Protein AF-A0A936Z430-F1 (afdb_monomer)

Foldseek 3Di:
DDQDQAKKKKAKPFFKAFPPDPDGRDRMDIDRHPVVSQVVLVRIDDDAPMKIFIARVVVRDTPDIDHPVPDPPPPPPPPPPDDDDD

Organism: NCBI:txid1926872

Secondary structure (DSSP, 8-state):
-----S-EEEEESS--B-TT-SSTT-SEEEES-HHHHHHHHHHSB--TT-EEEEEETTTTEEEEEEETT--S---SSTTS------

Radius of gyration: 17.48 Å; Cα contacts (8 Å, |Δi|>4): 142; chains: 1; bounding box: 60×20×37 Å

Sequence (86 aa):
MQFANGDFRVESSHPISGALWPAPGAAEYAVSSRSVAIALAAKCFVPQGNEIRVVHVPSGEIVFRKGEGAAPAPEQQARQSQPASH

Structure (mmCIF, N/CA/C/O backbone):
data_AF-A0A936Z430-F1
#
_entry.id   AF-A0A936Z430-F1
#
loop_
_atom_site.group_PDB
_atom_site.id
_atom_site.type_symbol
_atom_site.label_atom_id
_atom_site.label_alt_id
_atom_site.label_comp_id
_atom_site.label_asym_id
_atom_site.label_entity_id
_atom_site.label_seq_id
_atom_site.pdbx_PDB_ins_code
_atom_site.Cartn_x
_atom_site.Cartn_y
_atom_site.Cartn_z
_atom_site.occupancy
_atom_site.B_iso_or_equiv
_atom_site.auth_seq_id
_atom_site.auth_comp_id
_atom_site.auth_asym_id
_atom_site.auth_atom_id
_atom_site.pdbx_PDB_model_num
ATOM 1 N N . MET A 1 1 ? -9.858 -13.559 -16.419 1.00 41.97 1 MET A N 1
ATOM 2 C CA . MET A 1 1 ? -9.207 -12.772 -15.348 1.00 41.97 1 MET A CA 1
ATOM 3 C C . MET A 1 1 ? -7.763 -12.564 -15.769 1.00 41.97 1 MET A C 1
ATOM 5 O O . MET A 1 1 ? -7.042 -13.545 -15.878 1.00 41.97 1 MET A O 1
ATOM 9 N N . GLN A 1 2 ? -7.379 -11.344 -16.139 1.00 49.72 2 GLN A N 1
ATOM 10 C CA . GLN A 1 2 ? -6.038 -11.065 -16.656 1.00 49.72 2 GLN A CA 1
ATOM 11 C C . GLN A 1 2 ? -5.070 -10.908 -15.476 1.00 49.72 2 GLN A C 1
ATOM 13 O O . GLN A 1 2 ? -5.289 -10.081 -14.592 1.00 49.72 2 GLN A O 1
ATOM 18 N N . PHE A 1 3 ? -4.034 -11.743 -15.417 1.00 51.03 3 PHE A N 1
ATOM 19 C CA . PHE A 1 3 ? -2.938 -11.575 -14.467 1.00 51.03 3 PHE A CA 1
ATOM 20 C C . PHE A 1 3 ? -1.996 -10.547 -15.079 1.00 51.03 3 PHE A C 1
ATOM 22 O O . PHE A 1 3 ? -1.233 -10.870 -15.987 1.00 51.03 3 PHE A O 1
ATOM 29 N N . ALA A 1 4 ? -2.130 -9.290 -14.667 1.00 59.03 4 ALA A N 1
ATOM 30 C CA . ALA A 1 4 ? -1.209 -8.252 -15.094 1.00 59.03 4 ALA A CA 1
ATOM 31 C C . ALA A 1 4 ? 0.228 -8.692 -14.749 1.00 59.03 4 ALA A C 1
ATOM 33 O O . ALA A 1 4 ? 0.496 -9.122 -13.627 1.00 59.03 4 ALA A O 1
ATOM 34 N N . ASN A 1 5 ? 1.112 -8.692 -15.743 1.00 67.50 5 ASN A N 1
ATOM 35 C CA . ASN A 1 5 ? 2.515 -9.063 -15.587 1.00 67.50 5 ASN A CA 1
ATOM 36 C C . ASN A 1 5 ? 3.291 -7.766 -15.341 1.00 67.50 5 ASN A C 1
ATOM 38 O O . ASN A 1 5 ? 3.254 -6.876 -16.191 1.00 67.50 5 ASN A O 1
ATOM 42 N N . GLY A 1 6 ? 3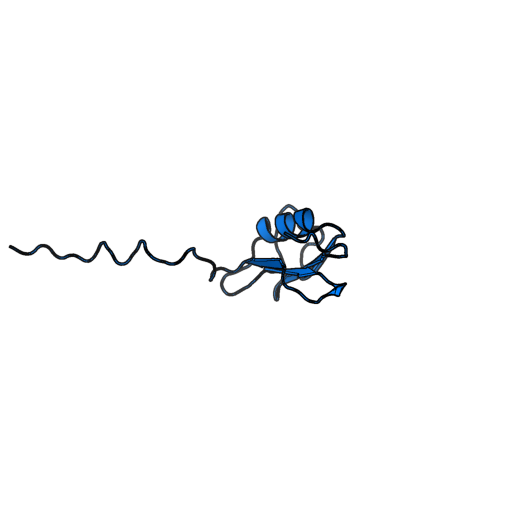.937 -7.632 -14.186 1.00 77.81 6 GLY A N 1
ATOM 43 C CA . GLY A 1 6 ? 4.581 -6.381 -13.801 1.00 77.81 6 GLY A CA 1
ATOM 44 C C . GLY A 1 6 ? 4.813 -6.262 -12.303 1.00 77.81 6 GLY A C 1
ATOM 45 O O . GLY A 1 6 ? 4.485 -7.163 -11.531 1.00 77.81 6 GLY A O 1
ATOM 46 N 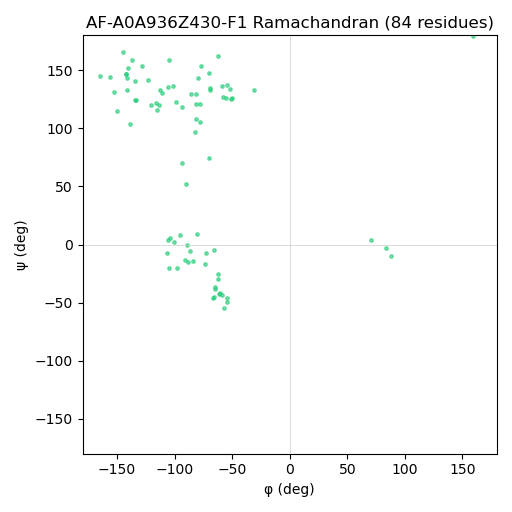N . ASP A 1 7 ? 5.401 -5.139 -11.904 1.00 90.75 7 ASP A N 1
ATOM 47 C CA . ASP A 1 7 ? 5.626 -4.834 -10.498 1.00 90.75 7 ASP A CA 1
ATOM 48 C C . ASP A 1 7 ? 4.345 -4.298 -9.837 1.00 90.75 7 ASP A C 1
ATOM 50 O O . ASP A 1 7 ? 3.547 -3.583 -10.455 1.00 90.75 7 ASP A O 1
ATOM 54 N N . PHE A 1 8 ? 4.130 -4.675 -8.582 1.00 91.69 8 PHE A N 1
ATOM 55 C CA . PHE A 1 8 ? 2.976 -4.309 -7.775 1.00 91.69 8 PHE A CA 1
ATOM 56 C C . PHE A 1 8 ? 3.449 -3.574 -6.532 1.00 91.69 8 PHE A C 1
ATOM 58 O O . PHE A 1 8 ? 4.162 -4.134 -5.700 1.00 91.69 8 PHE A O 1
ATOM 65 N N . ARG A 1 9 ? 2.994 -2.336 -6.369 1.00 91.88 9 ARG A N 1
ATOM 66 C CA . ARG A 1 9 ? 3.308 -1.509 -5.211 1.00 91.88 9 ARG A CA 1
ATOM 67 C C . ARG A 1 9 ? 2.162 -1.550 -4.219 1.00 91.88 9 ARG A C 1
ATOM 69 O O . ARG A 1 9 ? 1.029 -1.220 -4.551 1.00 91.88 9 ARG A O 1
ATOM 76 N N . VAL A 1 10 ? 2.456 -1.964 -2.998 1.00 90.50 10 VAL A N 1
ATOM 77 C CA . VAL A 1 10 ? 1.594 -1.745 -1.842 1.00 90.50 10 VAL A CA 1
ATOM 78 C C . VAL A 1 10 ? 1.853 -0.333 -1.343 1.00 90.50 10 VAL A C 1
ATOM 80 O O . VAL A 1 10 ? 3.007 0.022 -1.139 1.00 90.50 10 VAL A O 1
ATOM 83 N N . GLU A 1 11 ? 0.811 0.461 -1.143 1.00 89.44 11 GLU A N 1
ATOM 84 C CA . GLU A 1 11 ? 0.914 1.869 -0.752 1.00 89.44 11 GLU A CA 1
ATOM 85 C C . GLU A 1 11 ? -0.174 2.233 0.264 1.00 89.44 11 GLU A C 1
ATOM 87 O O . GLU A 1 11 ? -1.302 1.739 0.209 1.00 89.44 11 GLU A O 1
ATOM 92 N N . SER A 1 12 ? 0.176 3.094 1.214 1.00 84.50 12 SER A N 1
ATOM 93 C CA . SER A 1 12 ? -0.697 3.614 2.266 1.00 84.50 12 SER A CA 1
ATOM 94 C C . SER A 1 12 ? -0.367 5.079 2.514 1.00 84.50 12 SER A C 1
ATOM 96 O O . SER A 1 12 ? 0.788 5.484 2.448 1.00 84.50 12 SER A O 1
ATOM 98 N N . SER A 1 13 ? -1.368 5.888 2.855 1.00 79.50 13 SER A N 1
ATOM 99 C CA . SER A 1 13 ? -1.149 7.298 3.222 1.00 79.50 13 SER A CA 1
ATOM 100 C C . SER A 1 13 ? -0.503 7.475 4.602 1.00 79.50 13 SER A C 1
ATOM 102 O O . SER A 1 13 ? -0.171 8.592 4.984 1.00 79.50 13 SER A O 1
ATOM 104 N N . HIS A 1 14 ? -0.348 6.386 5.356 1.00 77.12 14 HIS A N 1
ATOM 105 C CA . HIS A 1 14 ? 0.191 6.371 6.713 1.00 77.12 14 HIS A CA 1
ATOM 106 C C . HIS A 1 14 ? 1.173 5.211 6.906 1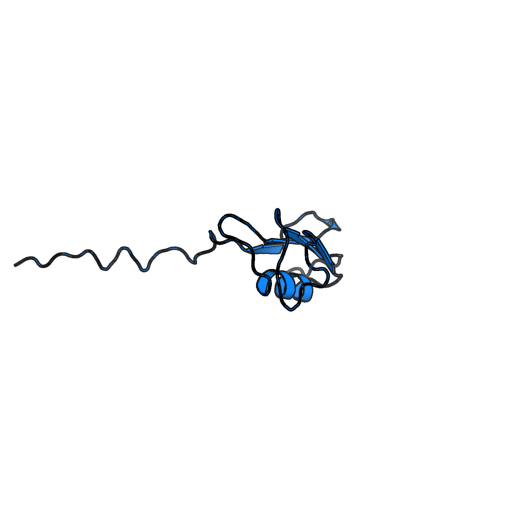.00 77.12 14 HIS A C 1
ATOM 108 O O . HIS A 1 14 ? 1.085 4.222 6.167 1.00 77.12 14 HIS A O 1
ATOM 114 N N . PRO A 1 15 ? 2.063 5.297 7.916 1.00 75.12 15 PRO A N 1
ATOM 115 C CA . PRO A 1 15 ? 2.993 4.226 8.247 1.00 75.12 15 PRO A CA 1
ATOM 116 C C . PRO A 1 15 ? 2.265 2.894 8.397 1.00 75.12 15 PRO A C 1
ATOM 118 O O . PRO A 1 15 ? 1.301 2.779 9.160 1.00 75.12 15 PRO A O 1
ATOM 121 N N . ILE A 1 16 ? 2.721 1.892 7.652 1.00 76.81 16 ILE A N 1
ATOM 122 C CA . ILE A 1 16 ? 2.127 0.563 7.692 1.00 76.81 16 ILE A CA 1
ATOM 123 C C . ILE A 1 16 ? 2.760 -0.220 8.846 1.00 76.81 16 ILE A C 1
ATOM 125 O O . ILE A 1 16 ? 3.984 -0.312 8.957 1.00 76.81 16 ILE A O 1
ATOM 129 N N . SER A 1 17 ? 1.911 -0.815 9.686 1.00 69.75 17 SER A N 1
ATOM 130 C CA . SER A 1 17 ? 2.326 -1.725 10.755 1.00 69.75 17 SER A CA 1
ATOM 131 C C . SER A 1 17 ? 1.823 -3.130 10.448 1.00 69.75 17 SER A C 1
ATOM 133 O O . SER A 1 17 ? 0.622 -3.361 10.331 1.00 69.75 17 SER A O 1
ATOM 135 N N . GLY A 1 18 ? 2.723 -4.102 10.319 1.00 70.69 18 GLY A N 1
ATOM 136 C CA . GLY A 1 18 ? 2.342 -5.485 10.044 1.00 70.69 18 GLY A CA 1
ATOM 137 C C . GLY A 1 18 ? 3.481 -6.457 10.307 1.00 70.69 18 GLY A C 1
ATOM 138 O O . GLY A 1 18 ? 4.636 -6.144 10.049 1.00 70.69 18 GLY A O 1
ATOM 139 N N . ALA A 1 1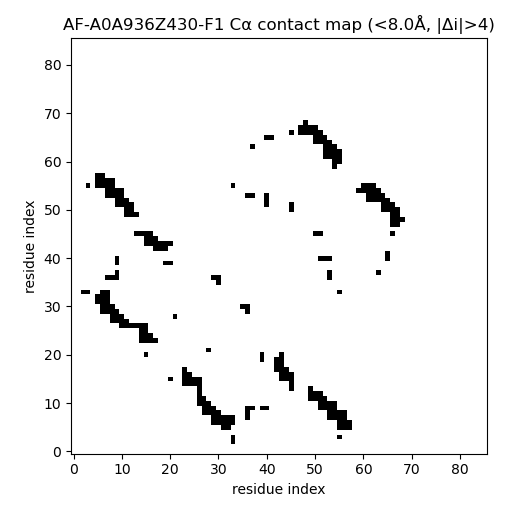9 ? 3.151 -7.658 10.785 1.00 70.50 19 ALA A N 1
ATOM 140 C CA . ALA A 1 19 ? 4.142 -8.692 11.103 1.00 70.50 19 ALA A CA 1
ATOM 141 C C . ALA A 1 19 ? 4.958 -9.159 9.883 1.00 70.50 19 ALA A C 1
ATOM 143 O O . ALA A 1 19 ? 6.072 -9.643 10.034 1.00 70.50 19 ALA A O 1
ATOM 144 N N . LEU A 1 20 ? 4.393 -9.024 8.681 1.00 72.62 20 LEU A N 1
ATOM 145 C CA . LEU A 1 20 ? 5.048 -9.359 7.414 1.00 72.62 20 LEU A CA 1
ATOM 146 C C . LEU A 1 20 ? 5.517 -8.114 6.654 1.00 72.62 20 LEU A C 1
ATOM 148 O O . LEU A 1 20 ? 5.937 -8.230 5.507 1.00 72.62 20 LEU A O 1
ATOM 152 N N . TRP A 1 21 ? 5.397 -6.925 7.254 1.00 79.56 21 TRP A N 1
ATOM 153 C CA . TRP A 1 21 ? 5.795 -5.692 6.597 1.00 79.56 21 TRP A CA 1
ATOM 154 C C . TRP A 1 21 ? 7.325 -5.556 6.655 1.00 79.56 21 TRP A C 1
ATOM 156 O O . TRP A 1 21 ? 7.894 -5.556 7.747 1.00 79.56 21 TRP A O 1
ATOM 166 N N . PRO A 1 22 ? 8.008 -5.466 5.503 1.00 73.00 22 PRO A N 1
ATOM 167 C CA . PRO A 1 22 ? 9.462 -5.613 5.426 1.00 73.00 22 PRO A CA 1
ATOM 168 C C . PRO A 1 22 ? 10.237 -4.410 5.973 1.00 73.00 22 PRO A C 1
ATOM 170 O O . PRO A 1 22 ? 11.426 -4.536 6.254 1.00 73.00 22 PRO A O 1
ATOM 173 N N . ALA A 1 23 ? 9.587 -3.254 6.133 1.00 72.00 23 ALA A N 1
ATOM 174 C CA . ALA A 1 23 ? 10.218 -2.041 6.637 1.00 72.00 23 ALA A CA 1
ATOM 175 C C . ALA A 1 23 ? 9.277 -1.310 7.613 1.00 72.00 23 ALA A C 1
ATOM 177 O O . ALA A 1 23 ? 8.327 -0.662 7.167 1.00 72.00 23 ALA A O 1
ATOM 178 N N . PRO A 1 24 ? 9.500 -1.391 8.939 1.00 66.56 24 PRO A N 1
ATOM 179 C CA . PRO A 1 24 ? 8.668 -0.682 9.905 1.00 66.56 24 PRO A CA 1
ATOM 180 C C . PRO A 1 24 ? 8.691 0.822 9.612 1.00 66.56 24 PRO A C 1
ATOM 182 O O . PRO A 1 24 ? 9.753 1.422 9.476 1.00 66.56 24 PRO A O 1
ATOM 185 N N . GLY A 1 25 ? 7.509 1.424 9.477 1.00 67.06 25 GLY A N 1
ATOM 186 C CA . GLY A 1 25 ? 7.369 2.841 9.144 1.00 67.06 25 GLY A CA 1
ATOM 187 C C . GLY A 1 25 ? 7.342 3.165 7.645 1.00 67.06 25 GLY A C 1
ATOM 188 O O . GLY A 1 25 ? 6.993 4.291 7.295 1.00 67.06 25 GLY A O 1
ATOM 189 N N . ALA A 1 26 ? 7.637 2.212 6.754 1.00 78.00 26 ALA A N 1
ATOM 190 C CA . ALA A 1 26 ? 7.486 2.434 5.318 1.00 78.00 26 ALA A CA 1
ATOM 191 C C . ALA A 1 26 ? 6.003 2.532 4.935 1.00 78.00 26 ALA A C 1
ATOM 193 O O . ALA A 1 26 ? 5.177 1.725 5.371 1.00 78.00 26 ALA A O 1
ATOM 194 N N . ALA A 1 27 ? 5.682 3.524 4.110 1.00 81.00 27 ALA A N 1
ATOM 195 C CA . ALA A 1 27 ? 4.346 3.748 3.566 1.00 81.00 27 ALA A CA 1
ATOM 196 C C . ALA A 1 27 ? 4.112 2.985 2.250 1.00 81.00 27 ALA A C 1
ATOM 198 O O . ALA A 1 27 ? 2.968 2.819 1.831 1.00 81.00 27 ALA A O 1
ATOM 199 N N . GLU A 1 28 ? 5.183 2.496 1.615 1.00 87.12 28 GLU A N 1
ATOM 200 C CA . GLU A 1 28 ? 5.122 1.762 0.355 1.00 87.12 28 GLU A CA 1
ATOM 201 C C . GLU A 1 28 ? 6.100 0.581 0.297 1.00 87.12 28 GLU A C 1
ATOM 203 O O . GLU A 1 28 ? 7.156 0.596 0.934 1.00 87.12 28 GLU A O 1
ATOM 208 N N . TYR A 1 29 ? 5.745 -0.448 -0.475 1.00 88.31 29 TYR A N 1
ATOM 209 C CA . TYR A 1 29 ? 6.613 -1.585 -0.773 1.00 88.31 29 TYR A CA 1
ATOM 210 C C . TYR A 1 29 ? 6.261 -2.226 -2.120 1.00 88.31 29 TYR A C 1
ATOM 212 O O . TYR A 1 29 ? 5.098 -2.521 -2.385 1.00 88.31 29 TYR A O 1
ATOM 220 N N . ALA A 1 30 ? 7.266 -2.457 -2.960 1.00 89.06 30 ALA A N 1
ATOM 221 C CA . ALA A 1 30 ? 7.129 -3.001 -4.309 1.00 89.06 30 ALA A CA 1
ATOM 222 C C . ALA A 1 30 ? 7.481 -4.498 -4.359 1.00 89.06 30 ALA A C 1
ATOM 224 O O . ALA A 1 30 ? 8.471 -4.927 -3.766 1.00 89.06 30 ALA A O 1
ATOM 225 N N . VAL A 1 31 ? 6.669 -5.293 -5.062 1.00 89.00 31 VAL A N 1
ATOM 226 C CA . VAL A 1 31 ? 6.886 -6.728 -5.295 1.00 89.00 31 VAL A CA 1
ATOM 227 C C . VAL A 1 31 ? 6.465 -7.134 -6.703 1.00 89.00 31 VAL A C 1
ATOM 229 O O . VAL A 1 31 ? 5.443 -6.697 -7.220 1.00 89.00 31 VAL A O 1
ATOM 232 N N . SER A 1 32 ? 7.163 -8.098 -7.294 1.00 88.75 32 SER A N 1
ATOM 233 C CA . SER A 1 32 ? 6.889 -8.553 -8.666 1.00 88.75 32 SER A CA 1
ATOM 234 C C . SER A 1 32 ? 5.712 -9.536 -8.796 1.00 88.75 32 SER A C 1
ATOM 236 O O . SER A 1 32 ? 5.521 -10.138 -9.849 1.00 88.75 32 SER A O 1
ATOM 238 N N . SER A 1 33 ? 4.929 -9.757 -7.731 1.00 89.62 33 SER A N 1
ATOM 239 C CA . SER A 1 33 ? 3.804 -10.701 -7.731 1.00 89.62 33 SER A CA 1
ATOM 240 C C . SER A 1 33 ? 2.551 -10.113 -7.09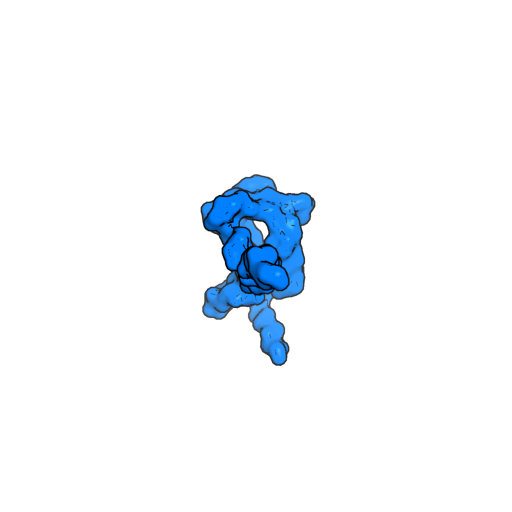5 1.00 89.62 33 SER A C 1
ATOM 242 O O . SER A 1 33 ? 2.544 -9.737 -5.920 1.00 89.62 33 SER A O 1
ATOM 244 N N . ARG A 1 34 ? 1.449 -10.130 -7.857 1.00 89.00 34 ARG A N 1
ATOM 245 C CA . ARG A 1 34 ? 0.134 -9.640 -7.426 1.00 89.00 34 ARG A CA 1
ATOM 246 C C . ARG A 1 34 ? -0.332 -10.298 -6.133 1.00 89.00 34 ARG A C 1
ATOM 248 O O . ARG A 1 34 ? -0.765 -9.616 -5.211 1.00 89.00 34 ARG A O 1
ATOM 255 N N . SER A 1 35 ? -0.260 -11.626 -6.067 1.00 90.50 35 SER A N 1
ATOM 256 C CA . SER A 1 35 ? -0.766 -12.389 -4.921 1.00 90.50 35 SER A CA 1
ATOM 257 C C . SER A 1 35 ? 0.022 -12.079 -3.651 1.00 90.50 35 SER A C 1
ATOM 259 O O . SER A 1 35 ? -0.566 -11.970 -2.578 1.00 90.50 35 SER A O 1
ATOM 261 N N . VAL A 1 36 ? 1.336 -11.874 -3.780 1.00 89.44 36 VAL A N 1
ATOM 262 C CA . VAL A 1 36 ? 2.206 -11.471 -2.668 1.00 89.44 36 VAL A CA 1
ATOM 263 C C . VAL A 1 36 ? 1.853 -10.057 -2.206 1.00 89.44 36 VAL A C 1
ATOM 265 O O . VAL A 1 36 ? 1.652 -9.849 -1.012 1.00 89.44 36 VAL A O 1
ATOM 268 N N . ALA A 1 37 ? 1.681 -9.112 -3.136 1.00 90.25 37 ALA A N 1
ATOM 269 C CA . ALA A 1 37 ? 1.292 -7.735 -2.824 1.00 90.25 37 ALA A CA 1
ATOM 270 C C . ALA A 1 37 ? -0.057 -7.663 -2.089 1.00 90.25 37 ALA A C 1
ATOM 272 O O . ALA A 1 37 ? -0.195 -6.960 -1.089 1.00 90.25 37 ALA A O 1
ATOM 273 N N . ILE A 1 38 ? -1.045 -8.438 -2.549 1.00 90.62 38 ILE A N 1
ATOM 274 C CA . ILE A 1 38 ? -2.366 -8.528 -1.915 1.00 90.62 38 ILE A CA 1
ATOM 275 C C . ILE A 1 38 ? -2.258 -9.152 -0.525 1.00 90.62 38 ILE A C 1
ATOM 277 O O . ILE A 1 38 ? -2.849 -8.627 0.413 1.00 90.62 38 ILE A O 1
ATOM 281 N N . ALA A 1 39 ? -1.504 -10.242 -0.364 1.00 90.19 39 ALA A N 1
ATOM 282 C CA . ALA A 1 39 ? -1.325 -10.881 0.937 1.00 90.19 39 ALA A CA 1
ATOM 283 C C . ALA A 1 39 ? -0.657 -9.934 1.949 1.00 90.19 39 ALA A C 1
ATOM 285 O O . ALA A 1 39 ? -1.119 -9.833 3.086 1.00 90.19 39 ALA A O 1
ATOM 286 N N . LEU A 1 40 ? 0.369 -9.188 1.521 1.00 88.12 40 LEU A N 1
ATOM 287 C CA . LEU A 1 40 ? 1.009 -8.129 2.306 1.00 88.12 40 LEU A CA 1
ATOM 288 C C . LEU A 1 40 ? -0.007 -7.065 2.729 1.00 88.12 40 LEU A C 1
ATOM 290 O O . LEU A 1 40 ? -0.184 -6.822 3.924 1.00 88.12 40 LEU A O 1
ATOM 294 N N . ALA A 1 41 ? -0.729 -6.485 1.769 1.00 88.38 41 ALA A N 1
ATOM 295 C CA . ALA A 1 41 ? -1.724 -5.453 2.041 1.00 88.38 41 ALA A CA 1
ATOM 296 C C . ALA A 1 41 ? -2.845 -5.956 2.967 1.00 88.38 41 ALA A C 1
ATOM 298 O O . ALA A 1 41 ? -3.255 -5.272 3.907 1.00 88.38 41 ALA A O 1
ATOM 299 N N . ALA A 1 42 ? -3.319 -7.183 2.753 1.00 87.06 42 ALA A N 1
ATOM 300 C CA . ALA A 1 42 ? -4.343 -7.821 3.568 1.00 87.06 42 ALA A CA 1
ATOM 301 C C . ALA A 1 42 ? -3.862 -8.072 5.003 1.00 87.06 42 ALA A C 1
ATOM 303 O O . ALA A 1 42 ? -4.633 -7.853 5.937 1.00 87.06 42 ALA A O 1
ATOM 304 N N . LYS A 1 43 ? -2.595 -8.456 5.196 1.00 84.75 43 LYS A N 1
ATOM 305 C CA . LYS A 1 43 ? -2.046 -8.797 6.515 1.00 84.75 43 LYS A CA 1
ATOM 306 C C . LYS A 1 43 ? -1.564 -7.595 7.332 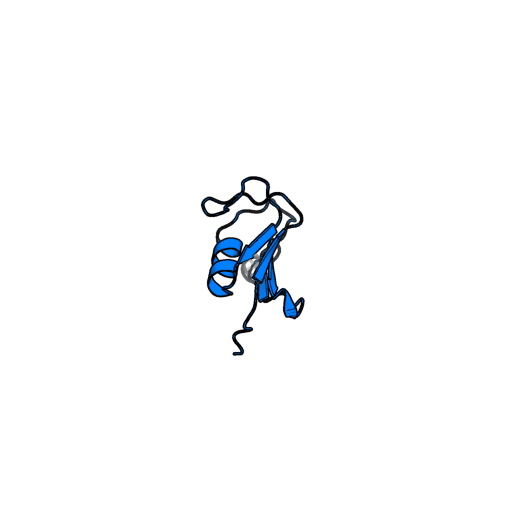1.00 84.75 43 LYS A C 1
ATOM 308 O O . LYS A 1 43 ? -1.348 -7.737 8.532 1.00 84.75 43 LYS A O 1
ATOM 313 N N . CYS A 1 44 ? -1.414 -6.427 6.717 1.00 80.44 44 CYS A N 1
ATOM 314 C CA . CYS A 1 44 ? -1.033 -5.208 7.427 1.00 80.44 44 CYS A CA 1
ATOM 315 C C . CYS A 1 44 ? -2.198 -4.582 8.199 1.00 80.44 44 CYS A C 1
ATOM 317 O O . CYS A 1 44 ? -3.351 -4.723 7.810 1.00 80.44 44 CYS A O 1
ATOM 319 N N . PHE A 1 45 ? -1.917 -3.849 9.266 1.00 75.88 45 PHE A N 1
ATOM 320 C CA . PHE A 1 45 ? -2.902 -3.044 9.977 1.00 75.88 45 PHE A CA 1
ATOM 321 C C . PHE A 1 45 ? -2.674 -1.565 9.655 1.00 75.88 45 PHE A C 1
ATOM 323 O O . PHE A 1 45 ? -1.536 -1.093 9.643 1.00 75.88 45 PHE A O 1
ATOM 330 N N . VAL A 1 46 ? -3.760 -0.845 9.377 1.00 77.00 46 VAL A N 1
ATOM 331 C CA . VAL A 1 46 ? -3.756 0.610 9.198 1.00 77.00 46 VAL A CA 1
ATOM 332 C C . VAL A 1 46 ? -4.747 1.222 10.196 1.00 77.00 46 VAL A C 1
ATOM 334 O O . VAL A 1 46 ? -5.776 0.596 10.445 1.00 77.00 46 VAL A O 1
ATOM 337 N N . PRO A 1 47 ? -4.447 2.390 10.799 1.00 74.25 47 PRO A N 1
ATOM 338 C CA . PRO A 1 47 ? -5.358 3.050 11.738 1.00 74.25 47 PRO A CA 1
ATOM 339 C C . PRO A 1 47 ? -6.693 3.448 11.089 1.00 74.25 47 PRO A C 1
ATOM 341 O O . PRO A 1 47 ? -6.764 3.592 9.867 1.00 74.25 47 PRO A O 1
ATOM 344 N N . GLN A 1 48 ? -7.714 3.715 11.910 1.00 72.38 48 GLN A N 1
ATOM 345 C CA . GLN A 1 48 ? -9.037 4.133 11.429 1.00 72.38 48 GLN A CA 1
ATOM 346 C C . GLN A 1 48 ? -8.958 5.363 10.520 1.00 72.38 48 GLN A C 1
ATOM 348 O O . GLN A 1 48 ? -8.234 6.317 10.803 1.00 72.38 48 GLN A O 1
ATOM 353 N N . GLY A 1 49 ? -9.713 5.331 9.419 1.00 72.06 49 GLY A N 1
ATOM 354 C CA . GLY A 1 49 ? -9.703 6.377 8.389 1.00 72.06 49 GLY A CA 1
ATOM 355 C C . GLY A 1 49 ? -8.587 6.244 7.349 1.00 72.06 49 GLY A C 1
ATOM 356 O O . GLY A 1 49 ? -8.568 7.012 6.390 1.00 72.06 49 GLY A O 1
ATOM 357 N N . ASN A 1 50 ? -7.703 5.251 7.487 1.00 77.38 50 ASN A N 1
ATOM 358 C CA . ASN A 1 50 ? -6.605 5.024 6.555 1.00 77.38 50 ASN A CA 1
ATOM 359 C C . ASN A 1 50 ? -6.865 3.842 5.634 1.00 77.38 50 ASN A C 1
ATOM 361 O O . ASN A 1 50 ? -7.668 2.947 5.912 1.00 77.38 50 ASN A O 1
ATOM 365 N N . GLU A 1 51 ? -6.154 3.846 4.513 1.00 86.19 51 GLU A N 1
ATOM 366 C CA . GLU A 1 51 ? -6.316 2.843 3.478 1.00 86.19 51 GLU A CA 1
ATOM 367 C C . GLU A 1 51 ? -4.966 2.344 3.002 1.00 86.19 51 GLU A C 1
ATOM 369 O O . GLU A 1 51 ? -4.032 3.121 2.812 1.00 86.19 51 GLU A O 1
ATOM 374 N N . ILE A 1 52 ? -4.909 1.041 2.759 1.00 88.94 52 ILE A N 1
ATOM 375 C CA . ILE A 1 52 ? -3.810 0.374 2.084 1.00 88.94 52 ILE A CA 1
ATOM 376 C C . ILE A 1 52 ? -4.306 -0.137 0.736 1.00 88.94 52 ILE A C 1
ATOM 378 O O . ILE A 1 52 ? -5.389 -0.722 0.620 1.00 88.94 52 ILE A O 1
ATOM 382 N N . ARG A 1 53 ? -3.535 0.125 -0.310 1.00 92.38 53 ARG A N 1
ATOM 383 C CA . ARG A 1 53 ? -3.878 -0.170 -1.698 1.00 92.38 53 ARG A CA 1
ATOM 384 C C . ARG A 1 53 ? -2.744 -0.952 -2.338 1.00 92.38 53 ARG A C 1
ATOM 386 O O . ARG A 1 53 ? -1.600 -0.858 -1.911 1.00 92.38 53 ARG A O 1
ATOM 393 N N . VAL A 1 54 ? -3.075 -1.742 -3.347 1.00 92.94 54 VAL A N 1
ATOM 394 C CA . VAL A 1 54 ? -2.099 -2.391 -4.219 1.00 92.94 54 VAL A CA 1
ATOM 395 C C . VAL A 1 54 ? -2.294 -1.836 -5.612 1.00 92.94 54 VAL A C 1
ATOM 397 O O . VAL A 1 54 ? -3.382 -1.966 -6.171 1.00 92.94 54 VAL A O 1
ATOM 400 N N . VAL A 1 55 ? -1.240 -1.254 -6.164 1.00 93.31 55 VAL A N 1
ATOM 401 C CA . VAL A 1 55 ? -1.212 -0.645 -7.487 1.00 93.31 55 VAL A CA 1
ATOM 402 C C . VAL A 1 55 ? -0.337 -1.477 -8.409 1.00 93.31 55 VAL A C 1
ATOM 404 O O . VAL A 1 55 ? 0.793 -1.820 -8.071 1.00 93.31 55 VAL A O 1
ATOM 407 N N . HIS A 1 56 ? -0.846 -1.807 -9.590 1.00 92.75 56 HIS A N 1
ATOM 408 C CA . HIS A 1 56 ? -0.045 -2.375 -10.664 1.00 92.75 56 HIS A CA 1
ATOM 409 C C . HIS A 1 56 ? 0.743 -1.251 -11.346 1.00 92.75 56 HIS A C 1
ATOM 411 O O . HIS A 1 56 ? 0.177 -0.459 -12.105 1.00 92.75 56 HIS A O 1
ATOM 417 N N . VAL A 1 57 ? 2.047 -1.191 -11.072 1.00 91.88 57 VAL A N 1
ATOM 418 C CA . VAL A 1 57 ? 2.931 -0.059 -11.396 1.00 91.88 57 VAL A CA 1
ATOM 419 C C . VAL A 1 57 ? 2.902 0.331 -12.881 1.00 91.88 57 VAL A C 1
ATOM 421 O O . VAL A 1 57 ? 2.738 1.517 -13.154 1.00 91.88 57 VAL A O 1
ATOM 424 N N . PRO A 1 58 ? 2.979 -0.603 -13.853 1.00 89.31 58 PRO A N 1
ATOM 425 C CA . PRO A 1 58 ? 2.950 -0.250 -15.275 1.00 89.31 58 PRO A CA 1
ATOM 426 C C . PRO A 1 58 ? 1.654 0.428 -15.736 1.00 89.31 58 PRO A C 1
ATOM 428 O O . PRO A 1 58 ? 1.673 1.201 -16.686 1.00 89.31 58 PRO A O 1
ATOM 431 N N . SER A 1 59 ? 0.524 0.112 -15.098 1.00 88.31 59 SER A N 1
ATOM 432 C CA . SER A 1 59 ? -0.802 0.604 -15.513 1.00 88.31 59 SER A CA 1
ATOM 433 C C . SER A 1 59 ? -1.368 1.709 -14.623 1.00 88.31 59 SER A C 1
ATOM 435 O O . SER A 1 59 ? -2.306 2.389 -15.022 1.00 88.31 59 SER A O 1
ATOM 437 N N . GLY A 1 60 ? -0.870 1.832 -13.391 1.00 88.75 60 GLY A N 1
ATOM 438 C CA . GLY A 1 60 ? -1.498 2.634 -12.340 1.00 88.75 60 GLY A CA 1
ATOM 439 C C . GLY A 1 60 ? -2.815 2.061 -11.791 1.00 88.75 60 GLY A C 1
ATOM 440 O O . GLY A 1 60 ? -3.452 2.704 -10.961 1.00 88.75 60 GLY A O 1
ATOM 441 N N . GLU A 1 61 ? -3.248 0.870 -12.220 1.00 90.88 61 GLU A N 1
ATOM 442 C CA . GLU A 1 61 ? -4.497 0.254 -11.760 1.00 90.88 61 GLU A CA 1
ATOM 443 C C . GLU A 1 61 ? -4.409 -0.193 -10.295 1.00 90.88 61 GLU A C 1
ATOM 445 O O . GLU A 1 61 ? -3.472 -0.891 -9.901 1.00 90.88 61 GLU A O 1
ATOM 450 N N . ILE A 1 62 ? -5.426 0.140 -9.494 1.00 91.38 62 ILE A N 1
ATOM 451 C CA . ILE A 1 62 ? -5.577 -0.376 -8.130 1.00 91.38 62 ILE A CA 1
ATOM 452 C C . ILE A 1 62 ? -6.205 -1.770 -8.197 1.00 91.38 62 ILE A C 1
ATOM 454 O O . ILE A 1 62 ? -7.399 -1.920 -8.449 1.00 91.38 62 ILE A O 1
ATOM 458 N N . VAL A 1 63 ? -5.411 -2.799 -7.912 1.00 91.19 63 VAL A N 1
ATOM 459 C CA . VAL A 1 63 ? -5.850 -4.204 -7.955 1.00 91.19 63 VAL A CA 1
ATOM 460 C C . VAL A 1 63 ? -6.397 -4.712 -6.621 1.00 91.19 63 VAL A C 1
ATOM 462 O O . VAL A 1 63 ? -6.989 -5.792 -6.578 1.00 91.19 63 VAL A O 1
ATOM 465 N N . PHE A 1 64 ? -6.167 -3.968 -5.536 1.00 90.94 64 PHE A N 1
ATOM 466 C CA . PHE A 1 64 ? -6.706 -4.233 -4.204 1.00 90.94 64 PHE A CA 1
ATOM 467 C C . PHE A 1 64 ? -6.750 -2.946 -3.383 1.00 90.94 64 PHE A C 1
ATOM 469 O O . PHE A 1 64 ? -5.849 -2.115 -3.464 1.00 90.94 64 PHE A O 1
ATOM 476 N N . ARG A 1 65 ? -7.783 -2.801 -2.554 1.00 89.38 65 ARG A N 1
ATOM 477 C CA . ARG A 1 65 ? -7.955 -1.687 -1.622 1.00 89.38 65 ARG A CA 1
ATOM 478 C C . ARG A 1 65 ? -8.549 -2.222 -0.330 1.00 89.38 65 ARG A C 1
ATOM 480 O O . ARG A 1 65 ? -9.528 -2.962 -0.364 1.00 89.38 65 ARG A O 1
ATOM 487 N N . LYS A 1 66 ? -7.976 -1.814 0.797 1.00 84.94 66 LYS A N 1
ATOM 488 C CA . LYS A 1 66 ? -8.483 -2.103 2.134 1.00 84.94 66 LYS A CA 1
ATOM 489 C C . LYS A 1 66 ? -8.472 -0.827 2.962 1.00 84.94 66 LYS A C 1
ATOM 491 O O . LYS A 1 66 ? -7.425 -0.215 3.132 1.00 84.94 66 LYS A O 1
ATOM 496 N N . GLY A 1 67 ? -9.628 -0.471 3.500 1.00 78.12 67 GLY A N 1
ATOM 497 C CA . GLY A 1 67 ? -9.809 0.571 4.507 1.00 78.12 67 GLY A CA 1
ATOM 498 C C . GLY A 1 67 ? -10.917 0.153 5.467 1.00 78.12 67 GLY A C 1
ATOM 499 O O . GLY A 1 67 ? -11.688 -0.751 5.148 1.00 78.12 67 GLY A O 1
ATOM 500 N N . GLU A 1 68 ? -11.038 0.816 6.615 1.00 61.53 68 GLU A N 1
ATOM 501 C CA . GLU A 1 68 ? -12.141 0.564 7.566 1.00 61.53 68 GLU A CA 1
ATOM 502 C C . GLU A 1 68 ? -13.534 0.947 7.019 1.00 61.53 68 GLU A C 1
ATOM 504 O O . GLU A 1 68 ? -14.547 0.637 7.632 1.00 61.53 68 GLU A O 1
ATOM 509 N N . GLY A 1 69 ? -13.604 1.540 5.821 1.00 50.38 69 GLY A N 1
ATOM 510 C CA . GLY A 1 69 ? -14.842 1.717 5.053 1.00 50.38 69 GLY A CA 1
ATOM 511 C C . GLY A 1 69 ? -15.227 0.528 4.162 1.00 50.38 69 GLY A C 1
ATOM 512 O O . GLY A 1 69 ? -16.308 0.536 3.584 1.00 50.38 69 GLY A O 1
ATOM 513 N N . ALA A 1 70 ? -14.384 -0.504 4.053 1.00 45.62 70 ALA A N 1
ATOM 514 C CA . ALA A 1 70 ? -14.744 -1.780 3.436 1.00 45.62 70 ALA A CA 1
ATOM 515 C C . ALA A 1 70 ? -15.309 -2.734 4.499 1.00 45.62 70 ALA A C 1
ATOM 517 O O . ALA A 1 70 ? -14.867 -3.873 4.645 1.00 45.62 70 ALA A O 1
ATOM 518 N N . ALA A 1 71 ? -16.302 -2.262 5.255 1.00 40.28 71 ALA A N 1
ATOM 519 C CA . ALA A 1 71 ? -17.301 -3.183 5.761 1.00 40.28 71 ALA A CA 1
ATOM 520 C C . ALA A 1 71 ? -17.952 -3.852 4.529 1.00 40.28 71 ALA A C 1
ATOM 522 O O . ALA A 1 71 ? -18.270 -3.140 3.568 1.00 40.28 71 ALA A O 1
ATOM 523 N N . PRO A 1 72 ? -18.196 -5.178 4.501 1.00 43.47 72 PRO A N 1
ATOM 524 C CA . PRO A 1 72 ? -19.324 -5.649 3.701 1.00 43.47 72 PRO A CA 1
ATOM 525 C C . PRO A 1 72 ? -20.524 -4.805 4.150 1.00 43.47 72 PRO A C 1
ATOM 527 O O . PRO A 1 72 ? -20.645 -4.550 5.348 1.00 43.47 72 PRO A O 1
ATOM 530 N N . ALA A 1 73 ? -21.315 -4.278 3.211 1.00 42.62 73 ALA A N 1
ATOM 531 C CA . ALA A 1 73 ? -22.432 -3.371 3.479 1.00 42.62 73 ALA A CA 1
ATOM 532 C C . ALA A 1 73 ? -23.106 -3.652 4.842 1.00 42.62 73 ALA A C 1
ATOM 534 O O . ALA A 1 73 ? -23.375 -4.821 5.137 1.00 42.62 73 ALA A O 1
ATOM 535 N N . PRO A 1 74 ? -23.378 -2.639 5.684 1.00 46.47 74 PRO A N 1
ATOM 536 C CA . PRO A 1 74 ? -24.032 -2.850 6.969 1.00 46.47 74 PRO A CA 1
ATOM 537 C C . PRO A 1 74 ? -25.506 -3.239 6.752 1.00 46.47 74 PRO A C 1
ATOM 539 O O . PRO A 1 74 ? -26.408 -2.443 6.979 1.00 46.47 74 PRO A O 1
ATOM 542 N N . GLU A 1 75 ? -25.773 -4.472 6.319 1.00 50.25 75 GLU A N 1
ATOM 543 C CA . GLU A 1 75 ? -27.123 -5.043 6.204 1.00 50.25 75 GLU A CA 1
ATOM 544 C C . GLU A 1 75 ? -27.518 -5.870 7.446 1.00 50.25 75 GLU A C 1
ATOM 546 O O . GLU A 1 75 ? -28.580 -6.482 7.491 1.00 50.25 75 GLU A O 1
ATOM 551 N N . GLN A 1 76 ? -26.722 -5.859 8.521 1.00 53.34 76 GLN A N 1
ATOM 552 C CA . GLN A 1 76 ? -27.066 -6.591 9.754 1.00 53.34 76 GLN A CA 1
ATOM 553 C C . GLN A 1 76 ? -27.526 -5.740 10.945 1.00 53.34 76 GLN A C 1
ATOM 555 O O . GLN A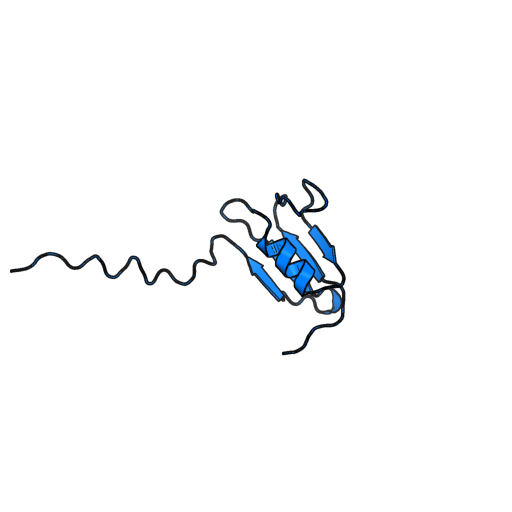 1 76 ? -28.042 -6.310 11.903 1.00 53.34 76 GLN A O 1
ATOM 560 N N . GLN A 1 77 ? -27.468 -4.404 10.891 1.00 50.31 77 GLN A N 1
ATOM 561 C CA . GLN A 1 77 ? -27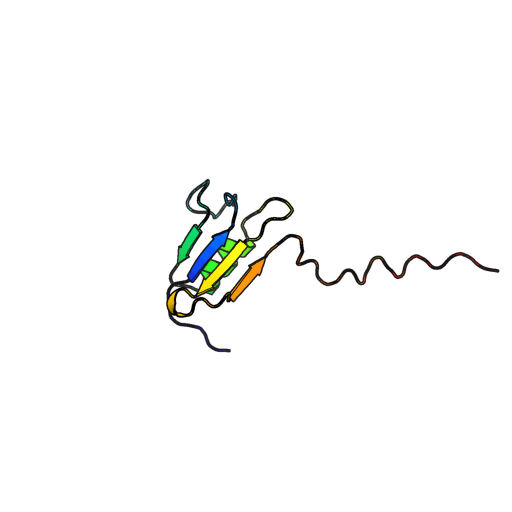.926 -3.574 12.023 1.00 50.31 77 GLN A CA 1
ATOM 562 C C . GLN A 1 77 ? -29.363 -3.030 11.862 1.00 50.31 77 GLN A C 1
ATOM 564 O O . GLN A 1 77 ? -30.005 -2.704 12.855 1.00 50.31 77 GLN A O 1
ATOM 569 N N . ALA A 1 78 ? -29.919 -2.974 10.644 1.00 49.62 78 ALA A N 1
ATOM 570 C CA . ALA A 1 78 ? -31.210 -2.312 10.391 1.00 49.62 78 ALA A CA 1
ATOM 571 C C . ALA A 1 78 ? -32.463 -3.207 10.546 1.00 49.62 78 ALA A C 1
ATOM 573 O O . ALA A 1 78 ? -33.579 -2.721 10.381 1.00 49.62 78 ALA A O 1
ATOM 574 N N . ARG A 1 79 ? -32.322 -4.501 10.879 1.00 51.34 79 ARG A N 1
ATOM 575 C CA . ARG A 1 79 ? -33.465 -5.432 11.036 1.00 51.34 79 ARG A CA 1
ATOM 576 C C . ARG A 1 79 ? -33.840 -5.806 12.475 1.00 51.34 79 ARG A C 1
ATOM 578 O O . ARG A 1 79 ? -34.760 -6.595 12.649 1.00 51.34 79 ARG A O 1
ATOM 585 N N . GLN A 1 80 ? -33.194 -5.238 13.497 1.00 54.22 80 GLN A N 1
ATOM 586 C CA . GLN A 1 80 ? -33.572 -5.480 14.905 1.00 54.22 80 GLN A CA 1
ATOM 587 C C . GLN A 1 80 ? -34.401 -4.352 15.537 1.00 54.22 80 GLN A C 1
ATOM 589 O O . GLN A 1 80 ? -34.810 -4.458 16.689 1.00 54.22 80 GLN A O 1
ATOM 594 N N . SER A 1 81 ? -34.737 -3.305 14.781 1.00 57.12 81 SER A N 1
ATOM 595 C CA . SER A 1 81 ? -35.731 -2.309 15.190 1.00 57.12 81 SER A CA 1
ATOM 596 C C . SER A 1 81 ? -37.111 -2.687 14.649 1.00 57.12 81 SER A C 1
ATOM 598 O O . SER A 1 81 ? -37.625 -2.035 13.745 1.00 57.12 81 SER A O 1
ATOM 600 N N . GLN A 1 82 ? -37.721 -3.745 15.184 1.00 59.59 82 GLN A N 1
ATOM 601 C CA . GLN A 1 82 ? -39.182 -3.846 15.174 1.00 59.59 82 GLN A CA 1
ATOM 602 C C . GLN A 1 82 ? -39.676 -3.819 16.623 1.00 59.59 82 GLN A C 1
ATOM 604 O O . GLN A 1 82 ? -39.303 -4.693 17.406 1.00 59.59 82 GLN A O 1
ATOM 609 N N . PRO A 1 83 ? -40.437 -2.780 17.013 1.00 58.22 83 PRO A N 1
ATOM 610 C CA . PRO A 1 83 ? -40.959 -2.650 18.360 1.00 58.22 83 PRO A CA 1
ATOM 611 C C . PRO A 1 83 ? -42.036 -3.705 18.608 1.00 58.22 83 PRO A C 1
ATOM 613 O O . PRO A 1 83 ? -42.801 -4.058 17.711 1.00 58.22 83 PRO A O 1
ATOM 616 N N . ALA A 1 84 ? -42.116 -4.164 19.857 1.00 56.28 84 ALA A N 1
ATOM 617 C CA . ALA A 1 84 ? -43.294 -4.843 20.369 1.00 56.28 84 ALA A CA 1
ATOM 618 C C . ALA A 1 84 ? -44.538 -4.001 20.045 1.00 56.28 84 ALA A C 1
ATOM 620 O O . ALA A 1 84 ? -44.590 -2.810 20.361 1.00 56.28 84 ALA A O 1
ATOM 621 N N . SER A 1 85 ? -45.529 -4.595 19.390 1.00 60.03 85 SER A N 1
ATOM 622 C CA . SER A 1 85 ? -46.844 -3.980 19.237 1.00 60.03 85 SER A CA 1
ATOM 623 C C . SER A 1 85 ? -47.930 -5.049 19.155 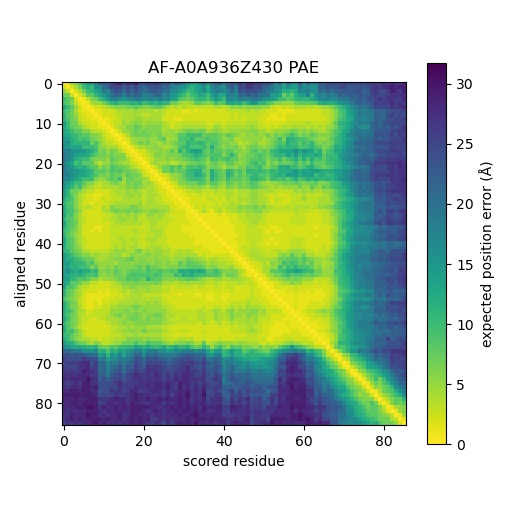1.00 60.03 85 SER A C 1
ATOM 625 O O . SER A 1 85 ? -47.994 -5.791 18.180 1.00 60.03 85 SER A O 1
ATOM 627 N N . HIS A 1 86 ? -48.762 -4.992 20.201 1.00 54.50 86 HIS A N 1
ATOM 628 C CA . HIS A 1 86 ? -50.074 -5.588 20.471 1.00 54.50 86 HIS A CA 1
ATOM 629 C C . HIS A 1 86 ? -50.189 -7.087 20.762 1.00 54.50 86 HIS A C 1
ATOM 631 O O . HIS A 1 86 ? -49.993 -7.913 19.848 1.00 54.50 86 HIS A O 1
#

Mean predicted aligned error: 11.44 Å

pLDDT: mean 75.02, std 16.02, range [40.28, 93.31]

Solvent-accessible surface area (backbone atoms only — not comparable to full-atom values): 5374 Å² total; per-residue (Å²): 135,85,81,82,85,52,45,20,32,26,40,31,92,50,59,41,48,35,95,82,52,92,48,85,61,40,35,63,52,78,35,75,38,66,71,56,31,49,51,49,53,67,64,38,50,66,63,90,90,37,46,36,34,26,28,34,60,91,76,66,45,73,81,43,77,48,37,78,82,67,57,75,76,85,78,78,72,78,79,74,81,69,78,92,78,136